Protein AF-A0A1D6P346-F1 (afdb_monomer_lite)

InterPro domains:
  IPR037191 VPS9 domain superfamily [G3DSA:1.20.1050.80] (12-76)
  IPR037191 VPS9 domain superfamily [SSF109993] (1-50)

Organism: Zea mays (NCBI:txid4577)

Structure (mmCIF, N/CA/C/O backbone):
data_AF-A0A1D6P346-F1
#
_entry.id   AF-A0A1D6P346-F1
#
loop_
_atom_site.group_PDB
_atom_site.id
_atom_site.type_symbol
_atom_site.label_atom_id
_atom_site.label_alt_id
_atom_site.label_comp_id
_atom_site.label_asym_id
_atom_site.label_entity_id
_atom_site.label_seq_id
_atom_site.pdbx_PDB_ins_code
_atom_site.Cartn_x
_atom_site.Cartn_y
_atom_site.Cartn_z
_atom_site.occupancy
_atom_site.B_iso_or_equiv
_atom_site.auth_seq_id
_atom_site.auth_comp_id
_atom_site.auth_asym_id
_atom_site.auth_atom_id
_atom_site.pdbx_PDB_model_num
ATOM 1 N N . MET A 1 1 ? -3.635 -9.636 -20.766 1.00 67.06 1 MET A N 1
ATOM 2 C CA . MET A 1 1 ? -2.565 -8.761 -20.237 1.00 67.06 1 MET A CA 1
ATOM 3 C C . MET A 1 1 ? -1.204 -9.450 -20.138 1.00 67.06 1 MET A C 1
ATOM 5 O O . MET A 1 1 ? -0.199 -8.778 -20.294 1.00 67.06 1 MET A O 1
ATOM 9 N N . THR A 1 2 ? -1.138 -10.777 -20.005 1.00 79.00 2 THR A N 1
ATOM 10 C CA . THR A 1 2 ? 0.110 -11.562 -19.891 1.00 79.00 2 THR A CA 1
ATOM 11 C C . THR A 1 2 ? 1.121 -11.368 -21.026 1.00 79.00 2 THR A C 1
ATOM 13 O O . THR A 1 2 ? 2.312 -11.314 -20.766 1.00 79.00 2 THR A O 1
ATOM 16 N N . LYS A 1 3 ? 0.676 -11.194 -22.280 1.00 84.44 3 LYS A N 1
ATOM 17 C CA . LYS A 1 3 ? 1.585 -11.007 -23.432 1.00 84.44 3 LYS A CA 1
ATOM 18 C C . LYS A 1 3 ? 2.388 -9.698 -23.405 1.00 84.44 3 LYS A C 1
ATOM 20 O O . LYS A 1 3 ? 3.327 -9.561 -24.178 1.00 84.44 3 LYS A O 1
ATOM 25 N N . LEU A 1 4 ? 1.978 -8.728 -22.588 1.00 81.81 4 LEU A N 1
ATOM 26 C CA . LEU A 1 4 ? 2.596 -7.402 -22.509 1.00 81.81 4 LEU A CA 1
ATOM 27 C C . LEU A 1 4 ? 3.214 -7.120 -21.137 1.00 81.81 4 LEU A C 1
ATOM 29 O O . LEU A 1 4 ? 3.744 -6.033 -20.953 1.00 81.81 4 LEU A O 1
ATOM 33 N N . PHE A 1 5 ? 3.169 -8.076 -20.203 1.00 74.88 5 PHE A N 1
ATOM 34 C CA . PHE A 1 5 ? 3.552 -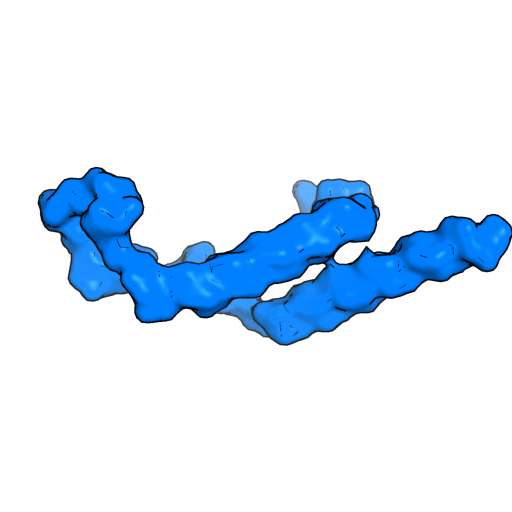7.879 -18.803 1.00 74.88 5 PHE A CA 1
ATOM 35 C C . PHE A 1 5 ? 4.923 -7.202 -18.659 1.00 74.88 5 PHE A C 1
ATOM 37 O O . PHE A 1 5 ? 5.001 -6.104 -18.118 1.00 74.88 5 PHE A O 1
ATOM 44 N N . ASP A 1 6 ? 5.960 -7.755 -19.289 1.00 74.44 6 ASP A N 1
ATOM 45 C CA . ASP A 1 6 ? 7.327 -7.214 -19.217 1.00 74.44 6 ASP A CA 1
ATOM 46 C C . ASP A 1 6 ? 7.479 -5.809 -19.826 1.00 74.44 6 ASP A C 1
ATOM 48 O O . ASP A 1 6 ? 8.421 -5.077 -19.506 1.00 74.44 6 ASP A O 1
ATOM 52 N N . ARG A 1 7 ? 6.562 -5.443 -20.733 1.00 75.44 7 ARG A N 1
ATOM 53 C CA . ARG A 1 7 ? 6.571 -4.192 -21.501 1.00 75.44 7 ARG A CA 1
ATOM 54 C C . ARG A 1 7 ? 5.692 -3.101 -20.893 1.00 75.44 7 ARG A C 1
ATOM 56 O O . ARG A 1 7 ? 5.875 -1.939 -21.242 1.00 75.44 7 ARG A O 1
ATOM 63 N N . THR A 1 8 ? 4.734 -3.444 -20.039 1.00 79.50 8 THR A N 1
ATOM 64 C CA . THR A 1 8 ? 3.783 -2.466 -19.486 1.00 79.50 8 THR A CA 1
ATOM 65 C C . THR A 1 8 ? 3.764 -2.409 -17.966 1.00 79.50 8 THR A C 1
ATOM 67 O O . THR A 1 8 ? 3.199 -1.467 -17.426 1.00 79.50 8 THR A O 1
ATOM 70 N N . PHE A 1 9 ? 4.339 -3.391 -17.270 1.00 75.19 9 PHE A N 1
ATOM 71 C CA . PHE A 1 9 ? 4.349 -3.434 -15.811 1.00 75.19 9 PHE A CA 1
ATOM 72 C C . PHE A 1 9 ? 5.701 -2.964 -15.256 1.00 75.19 9 PHE A C 1
ATOM 74 O O . PHE A 1 9 ? 6.741 -3.507 -15.635 1.00 75.19 9 PHE A O 1
ATOM 81 N N . GLY A 1 10 ? 5.683 -1.943 -14.389 1.00 68.75 10 GLY A N 1
ATOM 82 C CA . GLY A 1 10 ? 6.868 -1.417 -13.694 1.00 68.75 10 GLY A CA 1
ATOM 83 C C . GLY A 1 10 ? 8.014 -1.040 -14.634 1.00 68.75 10 GLY A C 1
ATOM 84 O O . GLY A 1 10 ? 9.176 -1.349 -14.362 1.00 68.75 10 GLY A O 1
ATOM 85 N N . THR A 1 11 ? 7.699 -0.501 -15.818 1.00 74.38 11 THR A N 1
ATOM 86 C CA . THR A 1 11 ? 8.696 -0.438 -16.888 1.00 74.38 11 THR A CA 1
ATOM 87 C C . THR A 1 11 ? 9.730 0.650 -16.742 1.00 74.38 11 THR A C 1
ATOM 89 O O . THR A 1 11 ? 10.827 0.488 -17.284 1.00 74.38 11 THR A O 1
ATOM 92 N N . SER A 1 12 ? 9.401 1.717 -16.020 1.00 80.06 12 SER A N 1
ATOM 93 C CA . SER A 1 12 ? 10.341 2.792 -15.744 1.00 80.06 12 SER A CA 1
ATOM 94 C C . SER A 1 12 ? 11.161 2.495 -14.485 1.00 80.06 12 SER A C 1
ATOM 96 O O . SER A 1 12 ? 10.752 1.751 -13.593 1.00 80.06 12 SER A O 1
ATOM 98 N N . THR A 1 13 ? 12.355 3.075 -14.414 1.00 78.88 13 THR A N 1
ATOM 99 C CA . THR A 1 13 ? 13.171 3.063 -13.192 1.00 78.88 13 THR A CA 1
ATOM 100 C C . THR A 1 13 ? 12.505 3.811 -12.050 1.00 78.88 13 THR A C 1
ATOM 102 O O . THR A 1 13 ? 12.673 3.422 -10.900 1.00 78.88 13 THR A O 1
ATOM 105 N N . GLU A 1 14 ? 11.752 4.861 -12.368 1.00 85.12 14 GLU A N 1
ATOM 106 C CA . GLU A 1 14 ? 10.978 5.640 -11.407 1.00 85.12 14 GLU A CA 1
ATOM 107 C C . GLU A 1 14 ? 9.917 4.772 -10.721 1.00 85.12 14 GLU A C 1
ATOM 109 O O . GLU A 1 14 ? 9.866 4.759 -9.492 1.00 85.12 14 GLU A O 1
ATOM 114 N N . ASP A 1 15 ? 9.174 3.961 -11.486 1.00 83.50 15 ASP A N 1
ATOM 115 C CA . ASP A 1 15 ? 8.199 3.008 -10.936 1.00 83.50 15 ASP A CA 1
ATOM 116 C C . ASP A 1 15 ? 8.883 2.017 -9.984 1.00 83.50 15 ASP A C 1
ATOM 118 O O . ASP A 1 15 ? 8.442 1.835 -8.855 1.00 83.50 15 ASP A O 1
ATOM 122 N N . ALA A 1 16 ? 10.016 1.433 -10.393 1.00 83.19 16 ALA A N 1
ATOM 123 C CA . ALA A 1 16 ? 10.725 0.451 -9.569 1.00 83.19 16 ALA A CA 1
ATOM 124 C C . ALA A 1 16 ? 11.270 1.040 -8.253 1.00 83.19 16 ALA A C 1
ATOM 126 O O . ALA A 1 16 ? 11.311 0.354 -7.230 1.00 83.19 16 ALA A O 1
ATOM 127 N N . VAL A 1 17 ? 11.707 2.303 -8.271 1.00 86.75 17 VAL A N 1
ATOM 128 C CA . VAL A 1 17 ? 12.154 3.016 -7.064 1.00 86.75 17 VAL A CA 1
ATOM 129 C C . VAL A 1 17 ? 10.962 3.358 -6.171 1.00 86.75 17 VAL A C 1
ATOM 131 O O . VAL A 1 17 ? 11.050 3.176 -4.956 1.00 86.75 17 VAL A O 1
ATOM 134 N N . SER A 1 18 ? 9.850 3.805 -6.757 1.00 87.56 18 SER A N 1
ATOM 135 C CA . SER A 1 18 ? 8.624 4.115 -6.018 1.00 87.56 18 SER A CA 1
ATOM 136 C C . SER A 1 18 ? 8.047 2.868 -5.343 1.00 87.56 18 SER A C 1
ATOM 138 O O . SER A 1 18 ? 7.746 2.902 -4.151 1.00 87.56 18 SER A O 1
ATOM 140 N N . ASP A 1 19 ? 8.006 1.736 -6.049 1.00 87.19 19 ASP A N 1
ATOM 141 C CA . ASP A 1 19 ? 7.556 0.448 -5.513 1.00 87.19 19 ASP A CA 1
ATOM 142 C C . ASP A 1 19 ? 8.400 0.004 -4.309 1.00 87.19 19 ASP A C 1
ATOM 144 O O . ASP A 1 19 ? 7.867 -0.512 -3.324 1.00 87.19 19 ASP A O 1
ATOM 148 N N . MET A 1 20 ? 9.718 0.233 -4.351 1.00 87.81 20 MET A N 1
ATOM 149 C CA . MET A 1 20 ? 10.613 -0.095 -3.237 1.00 87.81 20 MET A CA 1
ATOM 150 C C . MET A 1 20 ? 10.396 0.807 -2.018 1.00 87.81 20 MET A C 1
ATOM 152 O O . MET A 1 20 ? 10.327 0.296 -0.900 1.00 87.81 20 MET A O 1
ATOM 156 N N . ASP A 1 21 ? 10.253 2.118 -2.221 1.00 90.75 21 ASP A N 1
ATOM 157 C CA . ASP A 1 21 ? 9.956 3.075 -1.145 1.00 90.75 21 ASP A CA 1
ATOM 158 C C . ASP A 1 21 ? 8.591 2.785 -0.497 1.00 90.75 21 ASP A C 1
ATOM 160 O O . ASP A 1 21 ? 8.452 2.783 0.730 1.00 90.75 21 ASP A O 1
ATOM 164 N N . ILE A 1 22 ? 7.584 2.458 -1.310 1.00 90.62 22 ILE A N 1
ATOM 165 C CA . ILE A 1 22 ? 6.258 2.056 -0.833 1.00 90.62 22 ILE A CA 1
ATOM 166 C C . ILE A 1 22 ? 6.348 0.751 -0.034 1.00 90.62 22 ILE A C 1
ATOM 168 O O . ILE A 1 22 ? 5.777 0.676 1.056 1.0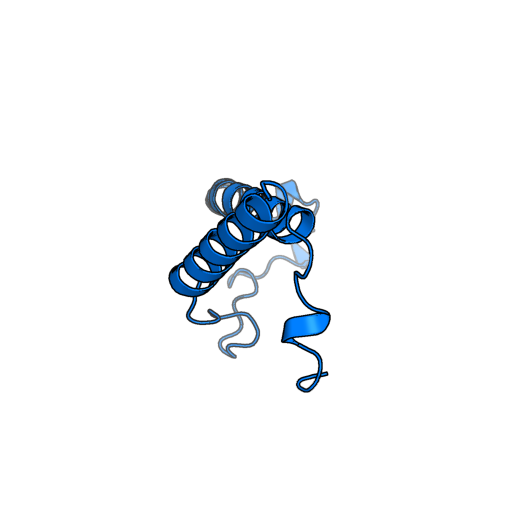0 90.62 22 ILE A O 1
ATOM 172 N N . LEU A 1 23 ? 7.085 -0.253 -0.521 1.00 88.31 23 LEU A N 1
ATOM 173 C CA . LEU A 1 23 ? 7.263 -1.524 0.186 1.00 88.31 23 LEU A CA 1
ATOM 174 C C . LEU A 1 23 ? 7.912 -1.322 1.561 1.00 88.31 23 LEU A C 1
ATOM 176 O O . LEU A 1 23 ? 7.440 -1.884 2.551 1.00 88.31 23 LEU A O 1
ATOM 180 N N . GLU A 1 24 ? 8.967 -0.510 1.636 1.00 90.19 24 GLU A N 1
ATOM 181 C CA . GLU A 1 24 ? 9.644 -0.195 2.896 1.00 90.19 24 GLU A CA 1
ATOM 182 C C . GLU A 1 24 ? 8.691 0.504 3.872 1.00 90.19 24 GLU A C 1
ATOM 184 O O . GLU A 1 24 ? 8.539 0.075 5.021 1.00 90.19 24 GLU A O 1
ATOM 189 N N . LYS A 1 25 ? 7.976 1.530 3.401 1.00 92.62 25 LYS A N 1
ATOM 190 C CA . LYS A 1 25 ? 7.003 2.268 4.215 1.00 92.62 25 LYS A CA 1
ATOM 191 C C . LYS A 1 25 ? 5.890 1.364 4.727 1.00 92.62 25 LYS A C 1
ATOM 193 O O . LYS A 1 25 ? 5.595 1.399 5.921 1.00 92.62 25 LYS A O 1
ATOM 198 N N . ILE A 1 26 ? 5.299 0.528 3.873 1.00 91.94 26 ILE A N 1
ATOM 199 C CA . ILE A 1 26 ? 4.271 -0.437 4.288 1.00 91.94 26 ILE A CA 1
ATOM 200 C C . ILE A 1 26 ? 4.847 -1.398 5.331 1.00 91.94 26 ILE A C 1
ATOM 202 O O . ILE A 1 26 ? 4.221 -1.605 6.370 1.00 91.94 26 ILE A O 1
ATOM 206 N N . GLY A 1 27 ? 6.058 -1.914 5.101 1.00 88.50 27 GLY A N 1
ATOM 207 C CA . GLY A 1 27 ? 6.754 -2.823 6.010 1.00 88.50 27 GLY A CA 1
ATOM 208 C C . GLY A 1 27 ? 6.926 -2.269 7.427 1.00 88.50 27 GLY A C 1
ATOM 209 O O . GLY A 1 27 ? 6.786 -3.014 8.403 1.00 88.50 27 GLY A O 1
ATOM 210 N N . LEU A 1 28 ? 7.178 -0.963 7.541 1.00 92.19 28 LEU A N 1
ATOM 211 C CA . LEU A 1 28 ? 7.276 -0.253 8.816 1.00 92.19 28 LEU A CA 1
ATOM 212 C C . LEU A 1 28 ? 5.894 0.032 9.420 1.00 92.19 28 LEU A C 1
ATOM 214 O O . LEU A 1 28 ? 5.653 -0.290 10.584 1.00 92.19 28 LEU A O 1
ATOM 218 N N . LEU A 1 29 ? 4.977 0.611 8.638 1.00 92.38 29 LEU A N 1
ATOM 219 C CA . LEU A 1 29 ? 3.660 1.054 9.114 1.00 92.38 29 LEU A CA 1
ATOM 220 C C . LEU A 1 29 ? 2.773 -0.111 9.575 1.00 92.38 29 LEU A C 1
ATOM 222 O O . LEU A 1 29 ? 2.073 0.006 10.585 1.00 92.38 29 LEU A O 1
ATOM 226 N N . GLN A 1 30 ? 2.811 -1.247 8.873 1.00 89.25 30 GLN A N 1
ATOM 227 C CA . GLN A 1 30 ? 1.936 -2.395 9.144 1.00 89.25 30 GLN A CA 1
ATOM 228 C C . GLN A 1 30 ? 2.119 -2.991 10.548 1.00 89.25 30 GLN A C 1
ATOM 230 O O . GLN A 1 30 ? 1.213 -3.637 11.063 1.00 89.25 30 GLN A O 1
ATOM 235 N N . GLN A 1 31 ? 3.268 -2.760 11.191 1.00 88.62 31 GLN A N 1
ATOM 236 C CA . GLN A 1 31 ? 3.555 -3.279 12.532 1.00 88.62 31 GLN A CA 1
ATOM 237 C C . GLN A 1 31 ? 2.751 -2.571 13.630 1.00 88.62 31 GLN A C 1
ATOM 239 O O . GLN A 1 31 ? 2.592 -3.110 14.725 1.00 88.62 31 GLN A O 1
ATOM 244 N N . PHE A 1 32 ? 2.265 -1.357 13.362 1.00 92.25 32 PHE A N 1
ATOM 245 C CA . PHE A 1 32 ? 1.629 -0.516 14.376 1.00 92.25 32 PHE A CA 1
ATOM 246 C C . PHE A 1 32 ? 0.320 0.135 13.931 1.00 92.25 32 PHE A C 1
ATOM 248 O O . PHE A 1 32 ? -0.388 0.701 14.774 1.00 92.25 32 PHE A O 1
ATOM 255 N N . VAL A 1 33 ? -0.023 0.089 12.640 1.00 90.62 33 VAL A N 1
ATOM 256 C CA . VAL A 1 33 ? -1.296 0.628 12.163 1.00 90.62 33 VAL A CA 1
ATOM 257 C C . VAL A 1 33 ? -2.460 -0.156 12.781 1.00 90.62 33 VAL A C 1
ATOM 259 O O . VAL A 1 33 ? -2.437 -1.380 12.878 1.00 90.62 33 VAL A O 1
ATOM 262 N N . LYS A 1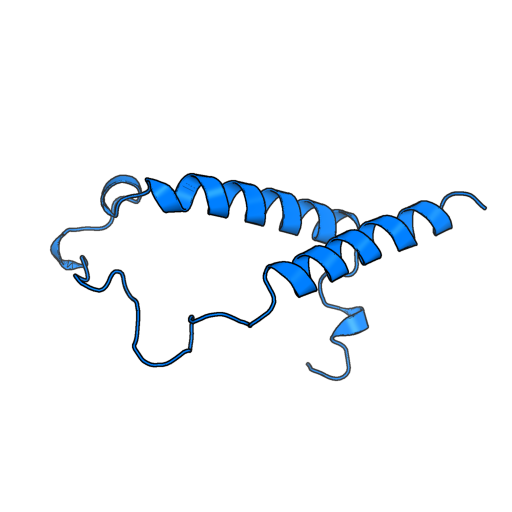 34 ? -3.486 0.560 13.241 1.00 88.62 34 LYS A N 1
ATOM 263 C CA . LYS A 1 34 ? -4.711 -0.004 13.811 1.00 88.62 34 LYS A CA 1
ATOM 264 C C . LYS A 1 34 ? -5.905 0.555 13.042 1.00 88.62 34 LYS A C 1
ATOM 266 O O . LYS A 1 34 ? -5.806 1.674 12.541 1.00 88.62 34 LYS A O 1
ATOM 271 N N . PRO A 1 35 ? -7.059 -0.134 13.011 1.00 88.69 35 PRO A N 1
ATOM 272 C CA . PRO A 1 35 ? -8.215 0.318 12.233 1.00 88.69 35 PRO A CA 1
ATOM 273 C C . PRO A 1 35 ? -8.677 1.753 12.544 1.00 88.69 35 PRO A C 1
ATOM 275 O O . PRO A 1 35 ? -9.104 2.479 11.655 1.00 88.69 35 PRO A O 1
ATOM 278 N N . HIS A 1 36 ? -8.537 2.204 13.796 1.00 88.75 36 HIS A N 1
ATOM 279 C CA . HIS A 1 36 ? -8.904 3.567 14.196 1.00 88.75 36 HIS A CA 1
ATOM 280 C C . HIS A 1 36 ? -7.939 4.653 13.701 1.00 88.75 36 HIS A C 1
ATOM 282 O O . HIS A 1 36 ? -8.321 5.815 13.694 1.00 88.75 36 HIS A O 1
ATOM 288 N N . HIS A 1 37 ? -6.714 4.308 13.286 1.00 91.50 37 HIS A N 1
ATOM 289 C CA . HIS A 1 37 ? -5.811 5.256 12.620 1.00 91.50 37 HIS A CA 1
ATOM 290 C C . HIS A 1 37 ? -6.267 5.578 11.184 1.00 91.50 37 HIS A C 1
ATOM 292 O O . HIS A 1 37 ? -5.744 6.507 10.582 1.00 91.50 37 HIS A O 1
ATOM 298 N N . LEU A 1 38 ? -7.204 4.794 10.634 1.00 90.56 38 LEU A N 1
ATOM 299 C CA . LEU A 1 38 ? -7.732 4.906 9.270 1.00 90.56 38 LEU A CA 1
ATOM 300 C C . LEU A 1 38 ? -9.231 5.258 9.259 1.00 90.56 38 LEU A C 1
ATOM 302 O O . LEU A 1 38 ? -9.920 4.982 8.282 1.00 90.56 38 LEU A O 1
ATOM 306 N N . ASP A 1 39 ? -9.752 5.786 10.372 1.00 91.81 39 ASP A N 1
ATOM 307 C CA . ASP A 1 39 ? -11.171 6.121 10.555 1.00 91.81 39 ASP A CA 1
ATOM 308 C C . ASP A 1 39 ? -12.144 4.950 10.304 1.00 91.81 39 ASP A C 1
ATOM 310 O O . ASP A 1 39 ? -13.324 5.156 10.019 1.00 91.81 39 ASP A O 1
ATOM 314 N N . ILE A 1 40 ? -11.683 3.698 10.453 1.00 88.44 40 ILE A N 1
ATOM 315 C CA . ILE A 1 40 ? -12.520 2.512 10.238 1.00 88.44 40 ILE A CA 1
ATOM 316 C C . ILE A 1 40 ? -13.475 2.343 11.433 1.00 88.44 40 ILE A C 1
ATOM 318 O O . ILE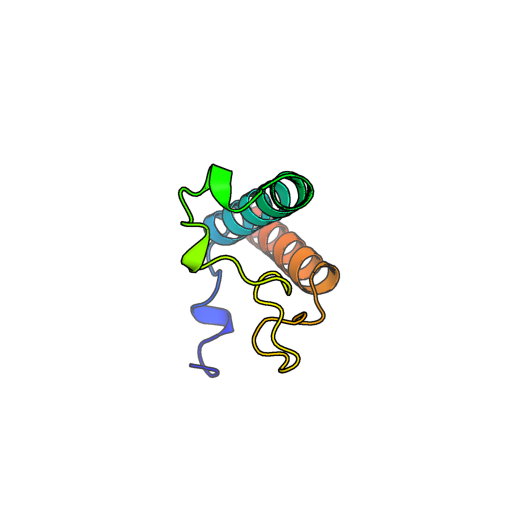 A 1 40 ? -13.018 2.082 12.558 1.00 88.44 40 ILE A O 1
ATOM 322 N N . PRO A 1 41 ? -14.804 2.432 11.223 1.00 88.50 41 PRO A N 1
ATOM 323 C CA . PRO A 1 41 ? -15.793 2.261 12.280 1.00 88.50 41 PRO A CA 1
ATOM 324 C C . PRO A 1 41 ? -15.727 0.869 12.911 1.00 88.50 41 PRO A C 1
ATOM 326 O O . PRO A 1 41 ? -15.561 -0.125 12.211 1.00 88.50 41 PRO A O 1
ATOM 329 N N . LYS A 1 42 ? -15.966 0.776 14.226 1.00 86.12 42 LYS A N 1
ATOM 330 C CA . LYS A 1 42 ? -15.943 -0.502 14.970 1.00 86.12 42 LYS A CA 1
ATOM 331 C C . LYS A 1 42 ? -16.903 -1.563 14.424 1.00 86.12 42 LYS A C 1
ATOM 333 O O . LYS A 1 42 ? -16.610 -2.743 14.522 1.00 86.12 42 LYS A O 1
ATOM 338 N N . VAL A 1 43 ? -18.025 -1.150 13.828 1.00 88.00 43 VAL A N 1
ATOM 339 C CA . VAL A 1 43 ? -18.988 -2.067 13.188 1.00 88.00 43 VAL A CA 1
ATOM 340 C C . VAL A 1 43 ? -18.398 -2.801 11.975 1.00 88.00 43 VAL A C 1
ATOM 342 O O . VAL A 1 43 ? -18.909 -3.843 11.589 1.00 88.00 43 VAL A O 1
ATOM 345 N N . LEU A 1 44 ? -17.316 -2.271 11.394 1.00 83.81 44 LEU A N 1
ATOM 346 C CA . LEU A 1 44 ? -16.570 -2.868 10.285 1.00 83.81 44 LEU A CA 1
ATOM 347 C C . LEU A 1 44 ? -15.263 -3.529 10.748 1.00 83.81 44 LEU A C 1
ATOM 349 O O . LEU A 1 44 ? -14.447 -3.914 9.914 1.00 83.81 44 LEU A O 1
ATOM 353 N N . HIS A 1 45 ? -15.004 -3.618 12.059 1.00 84.12 45 HIS A N 1
ATOM 354 C CA . HIS A 1 45 ? -13.804 -4.300 12.540 1.00 84.12 45 HIS A CA 1
ATOM 355 C C . HIS A 1 45 ? -13.978 -5.797 12.310 1.00 84.12 45 HIS A C 1
ATOM 357 O O . HIS A 1 45 ? -14.958 -6.397 12.742 1.00 84.12 45 HIS A O 1
ATOM 363 N N . ASN A 1 46 ? -13.020 -6.382 11.599 1.00 81.06 46 ASN A N 1
ATOM 364 C CA . ASN A 1 46 ? -12.919 -7.818 11.432 1.00 81.06 46 ASN A CA 1
ATOM 365 C C . ASN A 1 46 ? -11.864 -8.343 12.409 1.00 81.06 46 ASN A C 1
ATOM 367 O O . ASN A 1 46 ? -10.710 -7.917 12.353 1.00 81.06 46 ASN A O 1
ATOM 371 N N . GLU A 1 47 ? -12.247 -9.293 13.257 1.00 75.38 47 GLU A N 1
ATOM 372 C CA . GLU A 1 47 ? -11.351 -9.952 14.216 1.00 75.38 47 GLU A CA 1
ATOM 373 C C . GLU A 1 47 ? -10.169 -10.649 13.521 1.00 75.38 47 GLU A C 1
ATOM 375 O O . GLU A 1 47 ? -9.071 -10.715 14.068 1.00 75.38 47 GLU A O 1
ATOM 380 N N . ALA A 1 48 ? -10.357 -11.106 12.279 1.00 76.44 48 ALA A N 1
ATOM 381 C CA . ALA A 1 48 ? -9.301 -11.711 11.471 1.00 76.44 48 ALA A CA 1
ATOM 382 C C . ALA A 1 48 ? -8.455 -10.684 10.694 1.00 76.44 48 ALA A C 1
ATOM 384 O O . ALA A 1 48 ? -7.664 -11.076 9.845 1.00 76.44 48 ALA A O 1
ATOM 385 N N . SER A 1 49 ? -8.614 -9.373 10.921 1.00 75.25 49 SER A N 1
ATOM 386 C CA . SER A 1 49 ? -7.942 -8.324 10.129 1.00 75.25 49 SER A CA 1
ATOM 387 C C . SER A 1 49 ? -8.110 -8.486 8.609 1.00 75.25 49 SER A C 1
ATOM 389 O O . SER A 1 49 ? -7.208 -8.138 7.855 1.00 75.25 49 SER A O 1
ATOM 391 N N . TRP A 1 50 ? -9.256 -9.002 8.149 1.00 75.00 50 TRP A N 1
ATOM 392 C CA . TRP A 1 50 ? -9.519 -9.275 6.723 1.00 75.00 50 TRP A CA 1
ATOM 393 C C . TRP A 1 50 ? -8.578 -10.313 6.099 1.00 75.00 50 TRP A C 1
ATOM 395 O O . TRP A 1 50 ? -8.456 -10.387 4.881 1.00 75.00 50 TRP A O 1
ATOM 405 N N . LEU A 1 51 ? -7.945 -11.148 6.930 1.00 70.50 51 LEU A N 1
ATOM 406 C CA . LEU A 1 51 ? -7.271 -12.357 6.479 1.00 70.50 51 LEU A CA 1
ATOM 407 C C . LEU A 1 51 ? -8.335 -13.385 6.096 1.00 70.50 51 LEU A C 1
ATOM 409 O O . LEU A 1 51 ? -8.835 -14.129 6.944 1.00 70.50 51 LEU A O 1
ATOM 413 N N . ASP A 1 52 ? -8.697 -13.408 4.818 1.00 66.38 52 ASP A N 1
ATOM 414 C CA . ASP A 1 52 ? -9.479 -14.507 4.274 1.00 66.38 52 ASP A CA 1
ATOM 415 C C . ASP A 1 52 ? -8.595 -15.770 4.186 1.00 66.38 52 ASP A C 1
ATOM 417 O O . ASP A 1 52 ? -7.445 -15.702 3.749 1.00 66.38 52 ASP A O 1
ATOM 421 N N . PRO A 1 53 ? -9.099 -16.956 4.580 1.00 58.56 53 PRO A N 1
ATOM 422 C CA . PRO A 1 53 ? -8.390 -18.227 4.393 1.00 58.56 53 PRO A CA 1
ATOM 423 C C . PRO A 1 53 ? -8.248 -18.613 2.910 1.00 58.56 53 PRO A C 1
ATOM 425 O O . PRO A 1 53 ? -7.543 -19.567 2.579 1.00 58.56 53 PRO A O 1
ATOM 428 N N . CYS A 1 54 ? -8.919 -17.882 2.015 1.00 48.81 54 CYS A N 1
ATOM 429 C CA . CYS A 1 54 ? -8.653 -17.904 0.589 1.00 48.81 54 CYS A CA 1
ATOM 430 C C . CYS A 1 54 ? -7.428 -17.014 0.315 1.00 48.81 54 CYS A C 1
ATOM 432 O O . CYS A 1 54 ? -7.446 -15.843 0.692 1.00 48.81 54 CYS A O 1
ATOM 434 N N . PRO A 1 55 ? -6.368 -17.518 -0.336 1.00 53.50 55 PRO A N 1
ATOM 435 C CA . PRO A 1 55 ? -5.162 -16.752 -0.632 1.00 53.50 55 PRO A CA 1
ATOM 436 C C . PRO A 1 55 ? -5.393 -15.728 -1.759 1.00 53.50 55 PRO A C 1
ATOM 438 O O . PRO A 1 55 ? -4.627 -15.667 -2.711 1.00 53.50 55 PRO A O 1
ATOM 441 N N . GLU A 1 56 ? -6.448 -14.918 -1.684 1.00 53.97 56 GLU A N 1
ATOM 442 C CA . GLU A 1 56 ? -6.627 -13.774 -2.585 1.00 53.97 56 GLU A CA 1
ATOM 443 C C . GLU A 1 56 ? -5.672 -12.631 -2.223 1.00 53.97 56 GLU A C 1
ATOM 445 O O . GLU A 1 56 ? -5.268 -11.872 -3.098 1.00 53.97 56 GLU A O 1
ATOM 450 N N . VAL A 1 57 ? -5.249 -12.557 -0.954 1.00 53.25 57 VAL A N 1
ATOM 451 C CA . VAL A 1 57 ? -4.238 -11.598 -0.466 1.00 53.25 57 VAL A CA 1
ATOM 452 C C . VAL A 1 57 ? -3.034 -12.268 0.201 1.00 53.25 57 VAL A C 1
ATOM 454 O O . VAL A 1 57 ? -2.079 -11.593 0.589 1.00 53.25 57 VAL A O 1
ATOM 457 N N . SER A 1 58 ? -3.057 -13.596 0.355 1.00 45.84 58 SER A N 1
ATOM 458 C CA . SER A 1 58 ? -1.954 -14.313 0.982 1.00 45.84 58 SER A CA 1
ATOM 459 C C . SER A 1 58 ? -0.823 -14.499 -0.021 1.00 45.84 58 SER A C 1
ATOM 461 O O . SER A 1 58 ? -0.888 -15.360 -0.894 1.00 45.84 58 SER A O 1
ATOM 463 N N . SER A 1 59 ? 0.244 -13.727 0.191 1.00 49.47 59 SER A N 1
ATOM 464 C CA . SER A 1 59 ? 1.614 -14.086 -0.169 1.00 49.47 59 SER A CA 1
ATOM 465 C C . SER A 1 59 ? 1.799 -14.515 -1.625 1.00 49.47 59 SER A C 1
ATOM 467 O O . SER A 1 59 ? 1.984 -15.701 -1.904 1.00 49.47 59 SER A O 1
ATOM 469 N N . GLU A 1 60 ? 1.860 -13.564 -2.558 1.00 43.66 60 GLU A N 1
ATOM 470 C CA . GLU A 1 60 ? 2.692 -13.824 -3.729 1.00 43.66 60 GLU A CA 1
ATOM 471 C C . GLU A 1 60 ? 4.114 -14.037 -3.202 1.00 43.66 60 GLU A C 1
ATOM 473 O O . GLU A 1 60 ? 4.660 -13.239 -2.441 1.00 43.66 60 GLU A O 1
ATOM 478 N N . VAL A 1 61 ? 4.639 -15.212 -3.507 1.00 44.91 61 VAL A N 1
ATOM 479 C CA . VAL A 1 61 ? 5.744 -15.932 -2.868 1.00 44.91 61 VAL A CA 1
ATOM 480 C C . VAL A 1 61 ? 7.102 -15.282 -3.180 1.00 44.91 61 VAL A C 1
ATOM 482 O O . VAL A 1 61 ? 8.083 -15.944 -3.487 1.00 44.91 61 VAL A O 1
ATOM 485 N N . ALA A 1 62 ? 7.186 -13.956 -3.144 1.00 45.78 62 ALA A N 1
ATOM 486 C CA . ALA A 1 62 ? 8.281 -13.254 -3.779 1.00 45.78 62 ALA A CA 1
ATOM 487 C C . ALA A 1 62 ? 8.617 -11.897 -3.155 1.00 45.78 62 ALA A C 1
ATOM 489 O O . ALA A 1 62 ? 9.223 -11.092 -3.836 1.00 45.78 62 ALA A O 1
ATOM 490 N N . SER A 1 63 ? 8.336 -11.598 -1.880 1.00 53.75 63 SER A N 1
ATOM 491 C CA . SER A 1 63 ? 8.846 -10.331 -1.304 1.00 53.75 63 SER A CA 1
ATOM 492 C C . SER A 1 63 ? 10.371 -10.201 -1.421 1.00 53.75 63 SER A C 1
ATOM 494 O O . SER A 1 63 ? 10.878 -9.092 -1.546 1.00 53.75 63 SER A O 1
ATOM 496 N N . GLU A 1 64 ? 11.105 -11.319 -1.456 1.00 54.97 64 GLU A N 1
ATOM 497 C CA . GLU A 1 64 ? 12.540 -11.315 -1.739 1.00 54.97 64 GLU A CA 1
ATOM 498 C C . GLU A 1 64 ? 12.858 -11.427 -3.238 1.00 54.97 64 GLU A C 1
ATOM 500 O O . GLU A 1 64 ? 13.664 -10.646 -3.727 1.00 54.97 64 GLU A O 1
ATOM 505 N N . GLU A 1 65 ? 12.196 -12.301 -4.007 1.00 56.44 65 GLU A N 1
ATOM 506 C CA . GLU A 1 65 ? 12.426 -12.405 -5.461 1.00 56.44 65 GLU A CA 1
ATOM 507 C C . GLU A 1 65 ? 11.960 -11.171 -6.250 1.00 56.44 65 GLU A C 1
ATOM 509 O O . GLU A 1 65 ? 12.690 -10.699 -7.115 1.00 56.44 65 GLU A O 1
ATOM 514 N N . VAL A 1 66 ? 10.796 -10.599 -5.942 1.00 62.72 66 VAL A N 1
ATOM 515 C CA . VAL A 1 66 ? 10.288 -9.337 -6.509 1.00 62.72 66 VAL A CA 1
ATOM 516 C C . VAL A 1 66 ? 11.177 -8.178 -6.082 1.00 62.72 66 VAL A C 1
ATOM 518 O O . VAL A 1 66 ? 11.526 -7.366 -6.932 1.00 62.72 66 VAL A O 1
ATOM 521 N N . ALA A 1 67 ? 11.636 -8.116 -4.826 1.00 65.12 67 ALA A N 1
ATOM 522 C CA . ALA A 1 67 ? 12.602 -7.092 -4.418 1.00 65.12 67 ALA A CA 1
ATOM 523 C C . ALA A 1 67 ? 13.954 -7.257 -5.132 1.00 65.12 67 ALA A C 1
ATOM 525 O O . ALA A 1 67 ? 14.548 -6.270 -5.562 1.00 65.12 67 ALA A O 1
ATOM 526 N N . VAL A 1 68 ? 14.447 -8.486 -5.309 1.00 69.50 68 VAL A N 1
ATOM 527 C CA . VAL A 1 68 ? 15.660 -8.778 -6.091 1.00 69.50 68 VAL A CA 1
ATOM 528 C C . VAL A 1 68 ? 15.457 -8.410 -7.560 1.00 69.50 68 VAL A C 1
ATOM 530 O O . VAL A 1 68 ? 16.344 -7.800 -8.158 1.00 69.50 68 VAL A O 1
ATOM 533 N N . HIS A 1 69 ? 14.292 -8.703 -8.135 1.00 70.12 69 HIS A N 1
ATOM 534 C CA . HIS A 1 69 ? 13.956 -8.369 -9.515 1.00 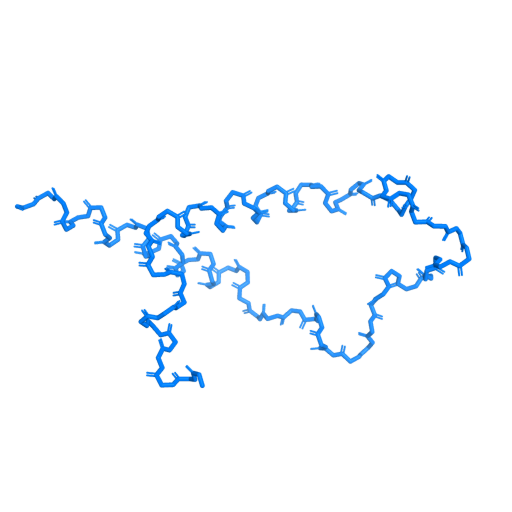70.12 69 HIS A CA 1
ATOM 535 C C . HIS A 1 69 ? 13.831 -6.854 -9.724 1.00 70.12 69 HIS A C 1
ATOM 537 O O . HIS A 1 69 ? 14.393 -6.325 -10.683 1.00 70.12 69 HIS A O 1
ATOM 543 N N . LEU A 1 70 ? 13.178 -6.139 -8.803 1.00 65.56 70 LEU A N 1
ATOM 544 C CA . LEU A 1 70 ? 13.085 -4.675 -8.787 1.00 65.56 70 LEU A CA 1
ATOM 545 C C . LEU A 1 70 ? 14.471 -4.034 -8.661 1.00 65.56 70 LEU A C 1
ATOM 547 O O . LEU A 1 70 ? 14.813 -3.155 -9.452 1.00 65.56 70 LEU A O 1
ATOM 551 N N . ARG A 1 71 ? 15.322 -4.524 -7.748 1.00 70.25 71 ARG A N 1
ATOM 552 C CA . ARG A 1 71 ? 16.716 -4.060 -7.602 1.00 70.25 71 ARG A CA 1
ATOM 553 C C . ARG A 1 71 ? 17.539 -4.314 -8.865 1.00 70.25 71 ARG A C 1
ATOM 555 O O . ARG A 1 71 ? 18.226 -3.411 -9.340 1.00 70.25 71 ARG A O 1
ATOM 562 N N . ALA A 1 72 ? 17.442 -5.512 -9.442 1.00 71.50 72 ALA A N 1
ATOM 563 C CA . ALA A 1 72 ? 18.122 -5.852 -10.689 1.00 71.50 72 ALA A CA 1
ATOM 564 C C . ALA A 1 72 ? 17.636 -4.979 -11.860 1.00 71.50 72 ALA A C 1
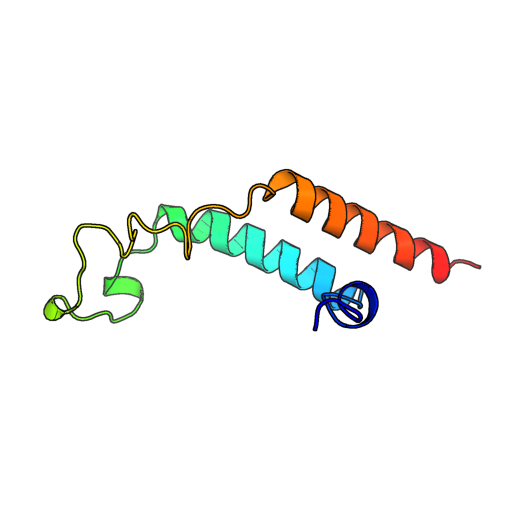ATOM 566 O O . ALA A 1 72 ? 18.432 -4.587 -12.716 1.00 71.50 72 ALA A O 1
ATOM 567 N N . ARG A 1 73 ? 16.344 -4.629 -11.893 1.00 66.88 73 ARG A N 1
ATOM 568 C CA . ARG A 1 73 ? 15.753 -3.744 -12.905 1.00 66.88 73 ARG A CA 1
ATOM 569 C C . ARG A 1 73 ? 16.216 -2.294 -12.753 1.00 66.88 73 ARG A C 1
ATOM 571 O O . ARG A 1 73 ? 16.620 -1.694 -13.749 1.00 66.88 73 ARG A O 1
ATOM 578 N N . ALA A 1 74 ? 16.240 -1.765 -11.529 1.00 65.81 74 ALA A N 1
ATOM 579 C CA . ALA A 1 74 ? 16.756 -0.427 -11.237 1.00 65.81 74 ALA A CA 1
ATOM 580 C C . ALA A 1 74 ? 18.235 -0.277 -11.655 1.00 65.81 74 ALA A C 1
ATOM 582 O O . ALA A 1 74 ? 18.633 0.754 -12.197 1.00 65.81 74 ALA A O 1
ATOM 583 N N . GLN A 1 75 ? 19.044 -1.329 -11.485 1.00 67.25 75 GLN A N 1
ATOM 584 C CA . GLN A 1 75 ? 20.460 -1.333 -11.875 1.00 67.25 75 GLN A CA 1
ATOM 585 C C . GLN A 1 75 ? 20.693 -1.450 -13.395 1.00 67.25 75 GLN A C 1
ATOM 587 O O . GLN A 1 75 ? 21.632 -0.845 -13.919 1.00 67.25 75 GLN A O 1
ATOM 592 N N . ARG A 1 76 ? 19.847 -2.193 -14.126 1.00 63.59 76 ARG A N 1
ATOM 593 C CA . ARG A 1 76 ? 19.988 -2.382 -15.588 1.00 63.59 76 ARG A CA 1
ATOM 594 C C . ARG A 1 76 ? 19.759 -1.113 -16.404 1.00 63.59 76 ARG A C 1
ATOM 596 O O . ARG A 1 76 ? 20.382 -0.946 -17.443 1.00 63.59 76 ARG A O 1
ATOM 603 N N . HIS A 1 77 ? 18.879 -0.225 -15.961 1.00 56.75 77 HIS A N 1
ATOM 604 C CA . HIS A 1 77 ? 18.596 1.008 -16.701 1.00 56.75 77 HIS A CA 1
ATOM 605 C C . HIS A 1 77 ? 19.584 2.139 -16.390 1.00 56.75 77 HIS A C 1
ATOM 607 O O . HIS A 1 77 ? 19.859 2.952 -17.263 1.00 56.75 77 HIS A O 1
ATOM 613 N N . ASN A 1 78 ? 20.204 2.144 -15.205 1.00 54.28 78 ASN A N 1
ATOM 614 C CA . ASN A 1 78 ? 21.250 3.114 -14.857 1.00 54.28 78 ASN A CA 1
ATOM 615 C C . ASN A 1 78 ? 22.547 2.913 -15.681 1.00 54.28 78 ASN A C 1
ATOM 617 O O . ASN A 1 78 ? 23.328 3.833 -15.878 1.00 54.28 78 ASN A O 1
ATOM 621 N N . THR A 1 79 ? 22.768 1.712 -16.225 1.00 53.66 79 THR A N 1
ATOM 622 C CA . THR A 1 79 ? 23.911 1.415 -17.111 1.00 53.66 79 THR A CA 1
ATOM 623 C C . THR A 1 79 ? 23.646 1.714 -18.590 1.00 53.66 79 THR A C 1
ATOM 625 O O . THR A 1 79 ? 24.593 1.737 -19.371 1.00 53.66 79 THR A O 1
ATOM 628 N N . ALA A 1 80 ? 22.396 1.982 -18.982 1.00 51.78 80 ALA A N 1
ATOM 629 C CA . ALA A 1 80 ? 22.031 2.341 -20.355 1.00 51.78 80 ALA A CA 1
ATOM 630 C C . ALA A 1 80 ? 22.118 3.856 -20.637 1.00 51.78 80 ALA A C 1
ATOM 632 O O . ALA A 1 80 ? 22.133 4.250 -21.796 1.00 51.78 80 ALA A O 1
ATOM 633 N N . GLU A 1 81 ? 22.212 4.689 -19.596 1.00 48.72 81 GLU A N 1
ATOM 634 C CA . GLU A 1 81 ? 22.402 6.149 -19.693 1.00 48.72 81 GLU A CA 1
ATOM 635 C C . GLU A 1 81 ? 23.891 6.566 -19.627 1.00 48.72 81 GLU A C 1
ATOM 637 O O . GLU A 1 81 ? 24.210 7.751 -19.669 1.00 48.72 81 GLU A O 1
ATOM 642 N N . MET A 1 82 ? 24.818 5.602 -19.521 1.00 49.03 82 MET A N 1
ATOM 643 C CA . MET A 1 82 ? 26.270 5.832 -19.411 1.00 49.03 82 MET A CA 1
ATOM 644 C C . MET A 1 82 ? 27.061 5.240 -20.597 1.00 49.03 82 MET A C 1
ATOM 646 O O . MET A 1 82 ? 28.173 4.736 -20.415 1.00 49.03 82 MET A O 1
ATOM 650 N N . VAL A 1 83 ? 26.491 5.286 -21.809 1.00 42.78 83 VAL A N 1
ATOM 651 C CA . VAL A 1 83 ? 27.189 5.074 -23.096 1.00 42.78 83 VAL A CA 1
ATOM 652 C C . VAL A 1 83 ? 26.756 6.138 -24.093 1.00 42.78 83 VAL A C 1
ATOM 654 O O . VAL A 1 83 ? 25.531 6.330 -24.237 1.00 42.78 83 VAL A O 1
#

Radius of gyration: 17.38 Å; chains: 1; bounding box: 46×24×38 Å

Secondary structure (DSSP, 8-state):
-GGGHHHHSS-SHHHHHHHHHHHHHHHHHTTT--GGGGT--GGG--TTTT--SSTTSS--S-HHHHHHHHHHHHHHHHTTS--

pLDDT: mean 73.62, std 15.22, range [42.78, 92.62]

Foldseek 3Di:
DVVCCCPPPLVDLVSLVVVVVVVVVCVVCVVDDDCVVVVNDPVPDDPVNPPDPPVPPPDPPDPPPSNVVSVVSNVVVVVVVVD

Sequence (83 aa):
MTKLFDRTFGTSTEDAVSDMDILEKIGLLQQFVKPHHLDIPKVLHNEASWLDPCPEVSSEVASEEVAVHLRARAQRHNTAEMV